Protein AF-A0A366D986-F1 (afdb_monomer_lite)

Foldseek 3Di:
DAPPVVVCLVVQHKDFDDDPNHGLDIDGRDDDDPDQDPVNVVVVCVPPDDDDPVVVVPPPDPDDDPSDDPRDDDPDPPPDD

Sequence (81 aa):
MFCCGCAAVEAGESFTITRDGQPVAELKPLSWRGFVPVSELARTSARIPRIDYAEWHALPLPPRHPGDFKGFGPLLNIVAV

Radius of gyration: 16.86 Å; chains: 1; bounding box: 32×36×41 Å

Secondary structure (DSSP, 8-state):
---HHHHHHHTT--EEEEETTEEEEEE-----PPP--HHHHHHHHTTSPPPPHHHHHHSPPPPPPTT------S-------

pLDDT: mean 71.99, std 18.1, range 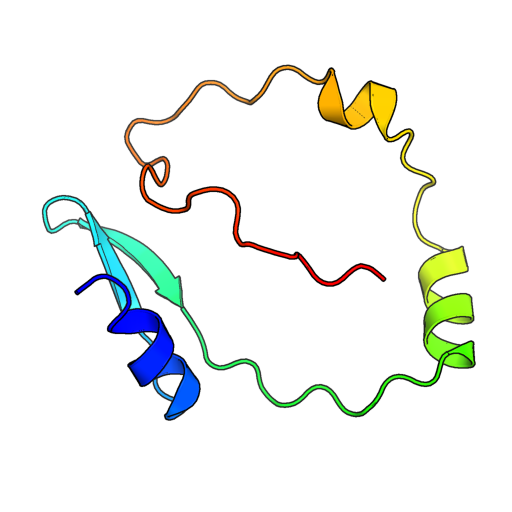[27.95, 92.19]

Organism: NCBI:txid208602

Structure (mmCIF, N/CA/C/O backbone):
data_AF-A0A366D986-F1
#
_entry.id   AF-A0A366D986-F1
#
loop_
_atom_site.group_PDB
_atom_site.id
_atom_site.type_symbol
_atom_site.label_atom_id
_atom_site.label_alt_id
_atom_site.label_comp_id
_atom_site.label_asym_id
_atom_site.label_entity_id
_atom_site.label_seq_id
_atom_site.pdbx_PDB_ins_code
_atom_site.Cartn_x
_atom_site.Cartn_y
_atom_site.Cartn_z
_atom_site.occupancy
_atom_site.B_iso_or_equiv
_atom_site.auth_seq_id
_atom_site.auth_comp_id
_atom_site.auth_asym_id
_atom_site.auth_atom_id
_atom_site.pdbx_PDB_model_num
ATOM 1 N N . MET A 1 1 ? 5.823 -0.378 20.824 1.00 42.81 1 MET A N 1
ATOM 2 C CA . MET A 1 1 ? 4.507 0.299 20.824 1.00 42.81 1 MET A CA 1
ATOM 3 C C . MET A 1 1 ? 4.353 1.133 19.543 1.00 42.81 1 MET A C 1
ATOM 5 O O . MET A 1 1 ? 4.179 2.335 19.633 1.00 42.81 1 MET A O 1
ATOM 9 N N . PHE A 1 2 ? 4.500 0.535 18.347 1.00 48.62 2 PHE A N 1
ATOM 10 C CA . PHE A 1 2 ? 4.695 1.304 17.096 1.00 48.62 2 PHE A CA 1
ATOM 11 C C . PHE A 1 2 ? 3.781 0.937 15.903 1.00 48.62 2 PHE A C 1
ATOM 13 O O . PHE A 1 2 ? 3.976 1.516 14.845 1.00 48.62 2 PHE A O 1
ATOM 20 N N . CYS A 1 3 ? 2.755 0.074 16.016 1.00 58.22 3 CYS A N 1
ATOM 21 C CA . CYS A 1 3 ? 1.803 -0.094 14.894 1.00 58.22 3 CYS A CA 1
ATOM 22 C C . CYS A 1 3 ? 0.329 -0.271 15.305 1.00 58.22 3 CYS A C 1
ATOM 24 O O . CYS A 1 3 ? -0.259 -1.317 15.049 1.00 58.22 3 CYS A O 1
ATOM 26 N N . CYS A 1 4 ? -0.309 0.746 15.906 1.00 61.78 4 CYS A N 1
ATOM 27 C CA . CYS A 1 4 ? -1.778 0.708 16.044 1.00 61.78 4 CYS A CA 1
ATOM 28 C C . CYS A 1 4 ? -2.488 0.781 14.677 1.00 61.78 4 CYS A C 1
ATOM 30 O O . CYS A 1 4 ? -3.559 0.207 14.519 1.00 61.78 4 CYS A O 1
ATOM 32 N N . GLY A 1 5 ? -1.851 1.403 13.675 1.00 65.38 5 GLY A N 1
ATOM 33 C CA . GLY A 1 5 ? -2.378 1.466 12.312 1.00 65.38 5 GLY A CA 1
ATOM 34 C C . GLY A 1 5 ? -2.503 0.089 11.657 1.00 65.38 5 GLY A C 1
ATOM 35 O O . GLY A 1 5 ? -3.514 -0.178 11.021 1.00 65.38 5 GLY A O 1
ATOM 36 N N . CYS A 1 6 ? -1.532 -0.810 11.868 1.00 70.12 6 CYS A N 1
ATOM 37 C CA . CYS A 1 6 ? -1.619 -2.186 11.371 1.00 70.12 6 CYS A CA 1
ATOM 38 C C . CYS A 1 6 ? -2.827 -2.912 11.983 1.00 70.12 6 CYS A C 1
ATOM 40 O O . CYS A 1 6 ? -3.620 -3.492 11.254 1.00 70.12 6 CYS A O 1
ATOM 42 N N . ALA A 1 7 ? -3.002 -2.807 13.306 1.00 74.44 7 ALA A N 1
ATOM 43 C CA . ALA A 1 7 ? -4.090 -3.476 14.018 1.00 74.44 7 ALA A CA 1
ATOM 44 C C . ALA A 1 7 ? -5.484 -2.999 13.562 1.00 74.44 7 ALA A C 1
ATOM 46 O O . ALA A 1 7 ? -6.387 -3.814 13.408 1.00 74.44 7 ALA A O 1
ATOM 47 N N . ALA A 1 8 ? -5.654 -1.698 13.299 1.00 75.88 8 ALA A N 1
ATOM 48 C CA . ALA A 1 8 ? -6.904 -1.152 12.762 1.00 75.88 8 ALA A CA 1
ATOM 49 C C . ALA A 1 8 ? -7.191 -1.665 11.337 1.00 75.88 8 ALA A C 1
ATOM 51 O O . ALA A 1 8 ? -8.294 -2.110 11.033 1.00 75.88 8 ALA A O 1
ATOM 52 N N . VAL A 1 9 ? -6.174 -1.680 10.472 1.00 79.75 9 VAL A N 1
ATOM 53 C CA . VAL A 1 9 ? -6.298 -2.140 9.078 1.00 79.75 9 VAL A CA 1
ATOM 54 C C . VAL A 1 9 ? -6.586 -3.639 8.995 1.00 79.75 9 VAL A C 1
ATOM 56 O O . VAL A 1 9 ? -7.386 -4.063 8.162 1.00 79.75 9 VAL A O 1
ATOM 59 N N . GLU A 1 10 ? -5.986 -4.439 9.877 1.00 79.06 10 GLU A N 1
ATOM 60 C CA . GLU A 1 10 ? -6.266 -5.874 10.010 1.00 79.06 10 GLU A CA 1
ATOM 61 C C . GLU A 1 10 ? -7.696 -6.145 10.492 1.00 79.06 10 GLU A C 1
ATOM 63 O O . GLU A 1 10 ? -8.312 -7.121 10.068 1.00 79.06 10 GLU A O 1
ATOM 68 N N . ALA A 1 11 ? -8.255 -5.252 11.313 1.00 82.81 11 ALA A N 1
ATOM 69 C CA . ALA A 1 11 ? -9.659 -5.290 11.717 1.00 82.81 11 ALA A CA 1
ATOM 70 C C . ALA A 1 11 ? -10.630 -4.830 10.608 1.00 82.81 11 ALA A C 1
ATOM 72 O O . ALA A 1 11 ? -11.844 -4.863 10.801 1.00 82.81 11 ALA A O 1
ATOM 73 N N . GLY A 1 12 ? -10.123 -4.426 9.438 1.00 81.56 12 GLY A N 1
ATOM 74 C CA . GLY A 1 12 ? -10.941 -3.917 8.339 1.00 81.56 12 GLY A CA 1
ATOM 75 C C . GLY A 1 12 ? -11.299 -2.436 8.470 1.00 81.56 12 GLY A C 1
ATOM 76 O O . GLY A 1 12 ? -12.157 -1.946 7.736 1.00 81.56 12 GLY A O 1
ATOM 77 N N . GLU A 1 13 ? -10.635 -1.702 9.360 1.00 82.31 13 GLU A N 1
ATOM 78 C CA . GLU A 1 13 ? -10.840 -0.270 9.558 1.00 82.31 13 GLU A CA 1
ATOM 79 C C . GLU A 1 13 ? -9.823 0.551 8.756 1.00 82.31 13 GLU A C 1
ATOM 81 O O . GLU A 1 13 ? -8.675 0.156 8.549 1.00 82.31 13 GLU A O 1
ATOM 86 N N . SER A 1 14 ? -10.243 1.725 8.281 1.00 83.50 14 SER A N 1
ATOM 87 C CA . SER A 1 14 ? -9.315 2.677 7.663 1.00 83.50 14 SER A CA 1
ATOM 88 C C . SER A 1 14 ? -8.660 3.531 8.745 1.00 83.50 14 SER A C 1
ATOM 90 O O . SER A 1 14 ? -9.324 3.969 9.684 1.00 83.50 14 SER A O 1
ATOM 92 N N . PHE A 1 15 ? -7.359 3.780 8.617 1.00 84.06 15 PHE A N 1
ATOM 93 C CA . PHE A 1 15 ? -6.572 4.501 9.612 1.00 84.06 15 PHE A CA 1
ATOM 94 C C . PHE A 1 15 ? -5.864 5.703 8.988 1.00 84.06 15 PHE A C 1
ATOM 96 O O . PHE A 1 15 ? -4.998 5.556 8.124 1.00 84.06 15 PHE A O 1
ATOM 103 N N . THR A 1 16 ? -6.193 6.906 9.457 1.00 83.56 16 THR A N 1
ATOM 104 C CA . THR A 1 16 ? -5.516 8.134 9.027 1.00 83.56 16 THR A CA 1
ATOM 105 C C . THR A 1 16 ? -4.180 8.268 9.738 1.00 83.56 16 THR A C 1
ATOM 107 O O . THR A 1 16 ? -4.119 8.381 10.962 1.00 83.56 16 THR A O 1
ATOM 110 N N . ILE A 1 17 ? -3.099 8.318 8.966 1.00 82.25 17 ILE A N 1
ATOM 111 C CA . ILE A 1 17 ? -1.778 8.596 9.506 1.00 82.25 17 ILE A CA 1
ATOM 112 C C . ILE A 1 17 ? -1.606 10.104 9.641 1.00 82.25 17 ILE A C 1
ATOM 114 O O . ILE A 1 17 ? -1.706 10.846 8.660 1.00 82.25 17 ILE A O 1
ATOM 118 N N . THR A 1 18 ? -1.300 10.545 10.858 1.00 78.69 18 THR A N 1
ATOM 119 C CA . THR A 1 18 ? -1.027 11.943 11.183 1.00 78.69 18 THR A CA 1
ATOM 120 C C . THR A 1 18 ? 0.435 12.146 11.583 1.00 78.69 18 THR A C 1
ATOM 122 O O . THR A 1 18 ? 1.064 11.294 12.212 1.00 78.69 18 THR A O 1
ATOM 125 N N . ARG A 1 19 ? 0.992 13.297 11.206 1.00 78.44 19 ARG A N 1
ATOM 126 C CA . ARG A 1 19 ? 2.305 13.803 11.616 1.00 78.44 19 ARG A CA 1
ATOM 127 C C . ARG A 1 19 ? 2.118 15.228 12.116 1.00 78.44 19 ARG A C 1
ATOM 129 O O . ARG A 1 19 ? 1.559 16.046 11.397 1.00 78.44 19 ARG A O 1
ATOM 136 N N . ASP A 1 20 ? 2.549 15.509 13.344 1.00 79.19 20 ASP A N 1
ATOM 137 C CA . ASP A 1 20 ? 2.433 16.837 13.971 1.00 79.19 20 ASP A CA 1
ATOM 138 C C . ASP A 1 20 ? 0.996 17.405 13.938 1.00 79.19 20 ASP A C 1
ATOM 140 O O . ASP A 1 20 ? 0.769 18.597 13.750 1.00 79.19 20 ASP A O 1
ATOM 144 N N . GLY A 1 21 ? 0.000 16.519 14.074 1.00 79.06 21 GLY A N 1
ATOM 145 C CA . GLY A 1 21 ? -1.423 16.866 14.000 1.00 79.06 21 GLY A CA 1
ATOM 146 C C . GLY A 1 21 ? -1.976 17.049 12.580 1.00 79.06 21 GLY A C 1
ATOM 147 O O . GLY A 1 21 ? -3.180 17.240 12.433 1.00 79.06 21 GLY A O 1
ATOM 148 N N . GLN A 1 22 ? -1.144 16.945 11.540 1.00 76.06 22 GLN A N 1
ATOM 149 C CA . GLN A 1 22 ? -1.555 17.031 10.138 1.00 76.06 22 GLN A CA 1
ATOM 150 C C . GLN A 1 22 ? -1.707 15.639 9.507 1.00 76.06 22 GLN A C 1
ATOM 152 O O . GLN A 1 22 ? -0.807 14.806 9.643 1.00 76.06 22 GLN A O 1
ATOM 157 N N . PRO A 1 23 ? -2.816 15.349 8.808 1.00 77.62 23 PRO A N 1
ATOM 158 C CA . PRO A 1 23 ? -2.984 14.090 8.091 1.00 77.62 23 PRO A CA 1
ATOM 159 C C . PRO A 1 23 ? -2.045 14.037 6.879 1.00 77.62 23 PRO A C 1
ATOM 161 O O . PRO A 1 23 ? -2.035 14.946 6.053 1.00 77.62 23 PRO A O 1
ATOM 164 N N . VAL A 1 24 ? -1.257 12.966 6.770 1.00 82.56 24 VAL A N 1
ATOM 165 C CA . VAL A 1 24 ? -0.264 12.783 5.693 1.00 82.56 24 VAL A CA 1
ATOM 166 C C . VAL A 1 24 ? -0.588 11.620 4.761 1.00 82.56 24 VAL A C 1
ATOM 168 O O . VAL A 1 24 ? -0.138 11.613 3.620 1.00 82.56 24 VAL A O 1
ATOM 171 N N . ALA A 1 25 ? -1.349 10.632 5.230 1.00 81.25 25 ALA A N 1
ATOM 172 C CA . ALA A 1 25 ? -1.752 9.473 4.441 1.00 81.25 25 ALA A CA 1
ATOM 173 C C . ALA A 1 25 ? -2.954 8.764 5.079 1.00 81.25 25 ALA A C 1
ATOM 175 O O . ALA A 1 25 ? -3.284 8.993 6.242 1.00 81.25 25 ALA A O 1
ATOM 176 N N . GLU A 1 26 ? -3.566 7.855 4.327 1.00 81.88 26 GLU A N 1
ATOM 177 C CA . GLU A 1 26 ? -4.628 6.968 4.795 1.00 81.88 26 GLU A CA 1
ATOM 178 C C . GLU A 1 26 ? -4.207 5.518 4.534 1.00 81.88 26 GLU A C 1
ATOM 180 O O . GLU A 1 26 ? -3.833 5.164 3.413 1.00 81.88 26 GLU A O 1
ATOM 185 N N . LEU A 1 27 ? -4.259 4.677 5.564 1.00 83.38 27 LEU A N 1
ATOM 186 C CA . LEU A 1 27 ? -4.182 3.232 5.408 1.00 83.38 27 LEU A CA 1
ATOM 187 C C . LEU A 1 27 ? -5.590 2.693 5.213 1.00 83.38 27 LEU A C 1
ATOM 189 O O . LEU A 1 27 ? -6.467 2.931 6.042 1.00 83.38 27 LEU A O 1
ATOM 193 N N . LYS A 1 28 ? -5.789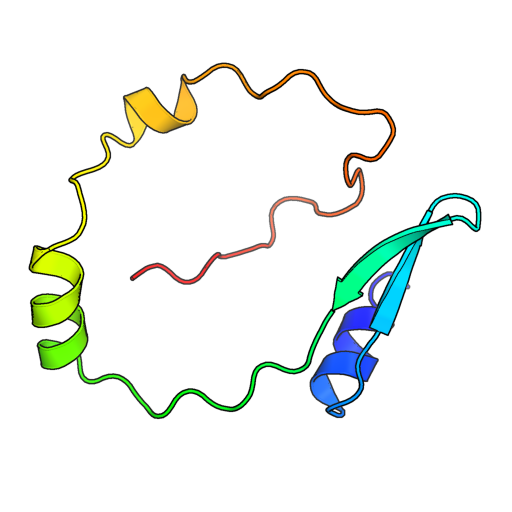 1.939 4.135 1.00 84.50 28 LYS A N 1
ATOM 194 C CA . LYS A 1 28 ? -7.048 1.251 3.856 1.00 84.50 28 LYS A CA 1
ATOM 195 C C . LYS A 1 28 ? -6.861 -0.253 3.988 1.00 84.50 28 LYS A C 1
ATOM 197 O O . LYS A 1 28 ? -5.804 -0.755 3.594 1.00 84.50 28 LYS A O 1
ATOM 202 N N . PRO A 1 29 ? -7.883 -0.977 4.465 1.00 81.25 29 PRO A N 1
ATOM 203 C CA . PRO A 1 29 ? -7.917 -2.426 4.380 1.00 81.25 29 PRO A CA 1
ATOM 204 C C . PRO A 1 29 ? -7.704 -2.859 2.937 1.00 81.25 29 PRO A C 1
ATOM 206 O O . PRO A 1 29 ? -8.367 -2.372 2.016 1.00 81.25 29 PRO A O 1
ATOM 209 N N . LEU A 1 30 ? -6.783 -3.794 2.737 1.00 79.06 30 LEU A N 1
ATOM 210 C CA . LEU A 1 30 ? -6.685 -4.481 1.462 1.00 79.06 30 LEU A CA 1
ATOM 211 C C . LEU A 1 30 ? -7.890 -5.412 1.360 1.00 79.06 30 LEU A C 1
ATOM 213 O O . LEU A 1 30 ? -7.978 -6.406 2.079 1.00 79.06 30 LEU A O 1
ATOM 217 N N . SER A 1 31 ? -8.824 -5.100 0.462 1.00 73.19 31 SER A N 1
ATOM 218 C CA . SER A 1 31 ? -9.834 -6.074 0.066 1.00 73.19 31 SER A CA 1
ATOM 219 C C . SER A 1 31 ? -9.106 -7.288 -0.503 1.00 73.19 31 SER A C 1
ATOM 221 O O . SER A 1 31 ? -8.224 -7.141 -1.353 1.00 73.19 31 SER A O 1
ATOM 223 N N . TRP A 1 32 ? -9.422 -8.475 0.020 1.00 65.56 32 TRP A N 1
ATOM 224 C CA . TRP A 1 32 ? -8.788 -9.728 -0.379 1.00 65.56 32 TRP A CA 1
ATOM 225 C C . TRP A 1 32 ? -8.751 -9.816 -1.907 1.00 65.56 32 TRP A C 1
ATOM 227 O O . TRP A 1 32 ? -9.776 -9.998 -2.567 1.00 65.56 32 TRP A O 1
ATOM 237 N N . ARG A 1 33 ? -7.557 -9.675 -2.486 1.00 66.38 33 ARG A N 1
ATOM 238 C CA . ARG A 1 33 ? -7.338 -9.964 -3.900 1.00 66.38 33 ARG A CA 1
ATOM 239 C C . ARG A 1 33 ? -7.321 -11.478 -3.997 1.00 66.38 33 ARG A C 1
ATOM 241 O O . ARG A 1 33 ? -6.536 -12.121 -3.302 1.00 66.38 33 ARG A O 1
ATOM 248 N N . GLY A 1 34 ? -8.252 -12.046 -4.765 1.00 74.12 34 GLY A N 1
ATOM 249 C CA . GLY A 1 34 ? -8.309 -13.490 -4.982 1.00 74.12 34 GLY A CA 1
ATOM 250 C C . GLY A 1 34 ? -6.926 -14.035 -5.342 1.00 74.12 34 GLY A C 1
ATOM 251 O O . GLY A 1 34 ? -6.100 -13.311 -5.901 1.00 74.12 34 GLY A O 1
ATOM 252 N N . PHE A 1 35 ? -6.663 -15.293 -4.988 1.00 80.38 35 PHE A N 1
ATOM 253 C CA . PHE A 1 35 ? -5.403 -15.941 -5.336 1.00 80.38 35 PHE A CA 1
ATOM 254 C C . PHE A 1 35 ? -5.109 -15.740 -6.830 1.00 80.38 35 PHE A C 1
ATOM 256 O O . PHE A 1 35 ? -5.928 -16.115 -7.669 1.00 80.38 35 PHE A O 1
ATOM 263 N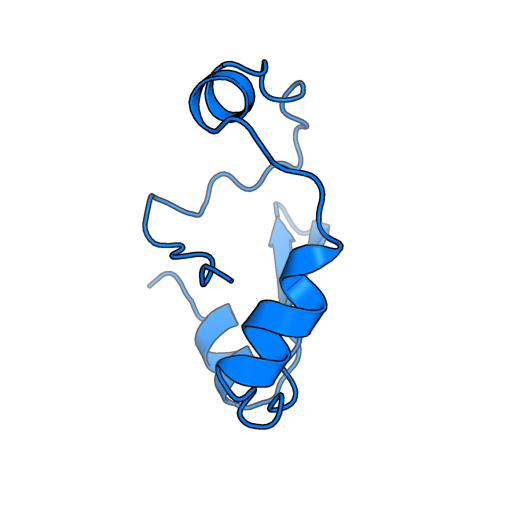 N . VAL A 1 36 ? -3.964 -15.130 -7.148 1.00 81.44 36 VAL A N 1
ATOM 264 C CA . VAL A 1 36 ? -3.507 -14.933 -8.528 1.00 81.44 36 VAL A CA 1
ATOM 265 C C . VAL A 1 36 ? -2.661 -16.149 -8.904 1.00 81.44 36 VAL A C 1
ATOM 267 O O . VAL A 1 36 ? -1.582 -16.328 -8.335 1.00 81.44 36 VAL A O 1
ATOM 270 N N . PRO A 1 37 ? -3.111 -17.009 -9.836 1.00 89.56 37 PRO A N 1
ATOM 271 C CA . PRO A 1 37 ? -2.314 -18.145 -10.276 1.00 89.56 37 PRO A CA 1
ATOM 272 C C . PRO A 1 37 ? -1.003 -17.680 -10.909 1.00 89.56 37 PRO A C 1
ATOM 274 O O . PRO A 1 37 ? -0.968 -16.659 -11.595 1.00 89.56 37 PRO A O 1
ATOM 277 N N . VAL A 1 38 ? 0.055 -18.481 -10.773 1.00 90.62 38 VAL A N 1
ATOM 278 C CA . VAL A 1 38 ? 1.378 -18.189 -11.359 1.00 90.62 38 VAL A CA 1
ATOM 279 C C . VAL A 1 38 ? 1.290 -17.909 -12.863 1.00 90.62 38 VAL A C 1
ATOM 281 O O . VAL A 1 38 ? 1.983 -17.037 -13.375 1.00 90.62 38 VAL A O 1
ATOM 284 N N . SER A 1 39 ? 0.400 -18.598 -13.582 1.00 92.19 39 SER A N 1
ATOM 285 C CA . SER A 1 39 ? 0.175 -18.353 -15.009 1.00 92.19 39 SER A CA 1
ATOM 286 C C . SER A 1 39 ? -0.392 -16.965 -15.296 1.00 92.19 39 SER A C 1
ATOM 288 O O . SER A 1 39 ? -0.037 -16.354 -16.299 1.00 92.19 39 SER A O 1
ATOM 290 N N . GLU A 1 40 ? -1.283 -16.472 -14.437 1.00 89.31 40 GLU A N 1
ATOM 291 C CA . GLU A 1 40 ? -1.877 -15.144 -14.584 1.00 89.31 40 GLU A CA 1
ATOM 292 C C . GLU A 1 40 ? -0.872 -14.059 -14.207 1.00 89.31 40 GLU A C 1
ATOM 294 O O . GLU A 1 40 ? -0.746 -13.052 -14.905 1.00 89.31 40 GLU A O 1
ATOM 299 N N . LEU A 1 41 ? -0.073 -14.321 -13.174 1.00 89.50 41 LEU A N 1
ATOM 300 C CA . LEU A 1 41 ? 1.063 -13.488 -12.812 1.00 89.50 41 LEU A CA 1
ATOM 301 C C . LEU A 1 41 ? 2.046 -13.349 -13.981 1.00 89.50 41 LEU A C 1
ATOM 303 O O . LEU A 1 41 ? 2.370 -12.238 -14.375 1.00 89.50 41 LEU A O 1
ATOM 307 N N . ALA A 1 42 ? 2.448 -14.464 -14.597 1.00 90.88 42 ALA A N 1
ATOM 308 C CA . ALA A 1 42 ? 3.367 -14.473 -15.735 1.00 90.88 42 ALA A CA 1
ATOM 309 C C . ALA A 1 42 ? 2.786 -13.769 -16.974 1.00 90.88 42 ALA A C 1
ATOM 311 O O . ALA A 1 42 ? 3.496 -13.063 -17.690 1.00 90.88 42 ALA A O 1
ATOM 312 N N . ARG A 1 43 ? 1.485 -13.938 -17.241 1.00 92.00 43 ARG A N 1
ATOM 313 C CA . ARG A 1 43 ? 0.796 -13.264 -18.355 1.00 92.00 43 ARG A CA 1
ATOM 314 C C . ARG A 1 43 ? 0.722 -11.754 -18.164 1.00 92.00 43 ARG A C 1
ATOM 316 O O . ARG A 1 43 ? 0.910 -11.012 -19.127 1.00 92.00 43 ARG A O 1
ATOM 323 N N . THR A 1 44 ? 0.410 -11.305 -16.952 1.00 89.31 44 THR A N 1
ATOM 324 C CA . THR A 1 44 ? 0.276 -9.877 -16.642 1.00 89.31 44 THR A CA 1
ATOM 325 C C . THR A 1 44 ? 1.640 -9.202 -16.530 1.00 89.31 44 THR A C 1
ATOM 327 O O . THR A 1 44 ? 1.819 -8.115 -17.084 1.00 89.31 44 THR A O 1
ATOM 330 N N . SER A 1 45 ? 2.628 -9.870 -15.929 1.00 87.44 45 SER A N 1
ATOM 331 C CA . SER A 1 45 ? 3.993 -9.355 -15.794 1.00 87.44 45 SER A CA 1
ATOM 332 C C . SER A 1 45 ? 4.733 -9.239 -17.125 1.00 87.44 45 SER A C 1
ATOM 334 O O . SER A 1 45 ? 5.555 -8.342 -17.283 1.00 87.44 45 SER A O 1
ATOM 336 N N . ALA A 1 46 ? 4.375 -10.044 -18.131 1.00 91.12 46 ALA A N 1
ATOM 337 C CA . ALA A 1 46 ? 4.943 -9.948 -19.478 1.00 91.12 46 ALA A CA 1
ATOM 338 C C . ALA A 1 46 ? 4.745 -8.574 -20.151 1.00 91.12 46 ALA A C 1
ATOM 340 O O . ALA A 1 46 ? 5.437 -8.262 -21.118 1.00 91.12 46 ALA A O 1
ATOM 341 N N . ARG A 1 47 ? 3.800 -7.754 -19.671 1.00 90.19 47 ARG A N 1
ATOM 342 C CA . ARG A 1 47 ? 3.544 -6.396 -20.183 1.00 90.19 47 ARG A CA 1
ATOM 343 C C . ARG A 1 47 ? 4.256 -5.301 -19.388 1.00 90.19 47 ARG A C 1
ATOM 345 O O . ARG A 1 47 ? 4.187 -4.138 -19.779 1.00 90.19 47 ARG A O 1
ATOM 352 N N . ILE A 1 48 ? 4.887 -5.645 -18.269 1.00 88.94 48 ILE A N 1
ATOM 353 C CA . ILE A 1 48 ? 5.540 -4.682 -17.384 1.00 88.94 48 ILE A CA 1
ATOM 354 C C . ILE A 1 48 ? 6.924 -4.341 -17.962 1.00 88.94 48 ILE A C 1
ATOM 356 O O . ILE A 1 48 ? 7.641 -5.248 -18.396 1.00 88.94 48 ILE A O 1
ATOM 360 N N . PRO A 1 49 ? 7.326 -3.054 -17.986 1.00 87.56 49 PRO A N 1
ATOM 361 C CA . PRO A 1 49 ? 8.675 -2.667 -18.376 1.00 87.56 49 PRO A CA 1
ATOM 362 C C . PRO A 1 49 ? 9.728 -3.402 -17.549 1.00 87.56 49 PRO A C 1
ATOM 364 O O . PRO A 1 49 ? 9.599 -3.544 -16.333 1.00 87.56 49 PRO A O 1
ATOM 367 N N . ARG A 1 50 ? 10.798 -3.850 -18.208 1.00 86.44 50 ARG A N 1
ATOM 368 C CA . ARG A 1 50 ? 11.928 -4.460 -17.511 1.00 86.44 50 ARG A CA 1
ATOM 369 C C . ARG A 1 50 ? 12.670 -3.363 -16.750 1.00 86.44 50 ARG A C 1
ATOM 371 O O . ARG A 1 50 ? 13.138 -2.410 -17.363 1.00 86.44 50 ARG A O 1
ATOM 378 N N . ILE A 1 51 ? 12.752 -3.503 -15.432 1.00 85.94 51 ILE A N 1
ATOM 379 C CA . ILE A 1 51 ? 13.479 -2.579 -14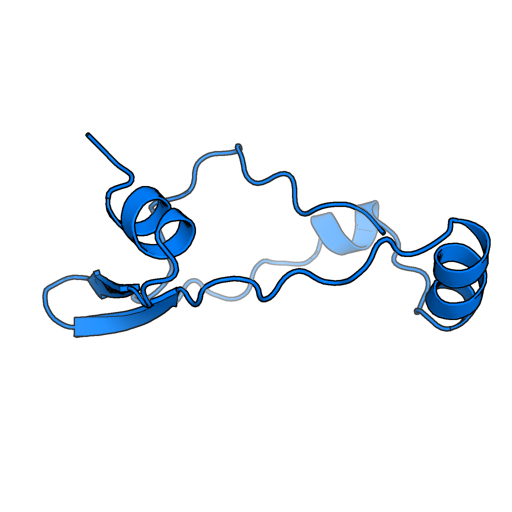.560 1.00 85.94 51 ILE A CA 1
ATOM 380 C C . ILE A 1 51 ? 14.873 -3.160 -14.321 1.00 85.94 51 ILE A C 1
ATOM 382 O O . ILE A 1 51 ? 14.992 -4.305 -13.878 1.00 85.94 51 ILE A O 1
ATOM 386 N N . ASP A 1 52 ? 15.920 -2.390 -14.615 1.00 86.56 52 ASP A N 1
ATOM 387 C CA . ASP A 1 52 ? 17.266 -2.701 -14.140 1.00 86.56 52 ASP A CA 1
ATOM 388 C C . ASP A 1 52 ? 17.361 -2.330 -12.656 1.00 86.56 52 ASP A C 1
ATOM 390 O O . ASP A 1 52 ? 17.129 -1.188 -12.256 1.00 86.56 52 ASP A O 1
ATOM 394 N N . TYR A 1 53 ? 17.654 -3.324 -11.820 1.00 81.56 53 TYR A N 1
ATOM 395 C CA . TYR A 1 53 ? 17.637 -3.147 -10.373 1.00 81.56 53 TYR A CA 1
ATOM 396 C C . TYR A 1 53 ? 18.804 -2.288 -9.869 1.00 81.56 53 TYR A C 1
ATOM 398 O O . TYR A 1 53 ? 18.655 -1.552 -8.892 1.00 81.56 53 TYR A O 1
ATOM 406 N N . ALA A 1 54 ? 19.963 -2.366 -10.528 1.00 88.31 54 ALA A N 1
ATOM 407 C CA . ALA A 1 54 ? 21.128 -1.571 -10.166 1.00 88.31 54 ALA A CA 1
ATOM 408 C C . ALA A 1 54 ? 20.912 -0.103 -10.548 1.00 88.31 54 ALA A C 1
ATOM 410 O O . ALA A 1 54 ? 21.197 0.782 -9.743 1.00 88.31 54 ALA A O 1
ATOM 411 N N . GLU A 1 55 ? 20.343 0.150 -11.728 1.00 86.75 55 GLU A N 1
ATOM 412 C CA . GLU A 1 55 ? 19.954 1.491 -12.163 1.00 86.75 55 GLU A CA 1
ATOM 413 C C . GLU A 1 55 ? 18.896 2.085 -11.228 1.00 86.75 55 GLU A C 1
ATOM 415 O O . GLU A 1 55 ? 19.072 3.195 -10.732 1.00 86.75 55 GLU A O 1
ATOM 420 N N . TRP A 1 56 ? 17.847 1.324 -10.900 1.00 83.94 56 TRP A N 1
ATOM 421 C CA . TRP A 1 56 ? 16.776 1.783 -10.014 1.00 83.94 56 TRP A CA 1
ATOM 422 C C . TRP A 1 56 ? 17.281 2.174 -8.622 1.00 83.94 56 TRP A C 1
ATOM 424 O O . TRP A 1 56 ? 16.867 3.196 -8.080 1.00 83.94 56 TRP A O 1
ATOM 434 N N . HIS A 1 57 ? 18.207 1.401 -8.052 1.00 80.62 57 HIS A N 1
ATOM 435 C CA . HIS A 1 57 ? 18.779 1.692 -6.735 1.00 80.62 57 HIS A CA 1
ATOM 436 C C . HIS A 1 57 ? 19.834 2.813 -6.769 1.00 80.62 57 HIS A C 1
ATOM 438 O O . HIS A 1 57 ? 20.136 3.421 -5.740 1.00 80.62 57 HIS A O 1
ATOM 444 N N . ALA A 1 58 ? 20.419 3.079 -7.936 1.00 86.12 58 ALA A N 1
ATOM 445 C CA . ALA A 1 58 ? 21.336 4.193 -8.141 1.00 86.12 58 ALA A CA 1
ATOM 446 C C . ALA A 1 58 ? 20.605 5.515 -8.429 1.00 86.12 58 ALA A C 1
ATOM 448 O O . ALA A 1 58 ? 21.235 6.574 -8.349 1.00 86.12 58 ALA A O 1
ATOM 449 N N . LEU A 1 59 ? 19.301 5.476 -8.747 1.00 79.56 59 LEU A N 1
ATOM 450 C CA . LEU A 1 59 ? 18.509 6.682 -8.967 1.00 79.56 59 LEU A CA 1
ATOM 451 C C . LEU A 1 59 ? 18.570 7.579 -7.721 1.00 79.56 59 LEU A C 1
ATOM 453 O O . LEU A 1 59 ? 18.307 7.114 -6.606 1.00 79.56 59 LEU A O 1
ATOM 457 N N . PRO A 1 60 ? 18.882 8.876 -7.889 1.00 81.38 60 PRO A N 1
ATOM 458 C CA . PRO A 1 60 ? 18.805 9.827 -6.797 1.00 81.38 60 PRO A CA 1
ATOM 459 C C . PRO A 1 60 ? 17.396 9.799 -6.216 1.00 81.38 60 PRO A C 1
ATOM 461 O O . PRO A 1 60 ? 16.415 9.995 -6.937 1.00 81.38 60 PRO A O 1
ATOM 464 N N . LEU A 1 61 ? 17.291 9.561 -4.908 1.00 75.38 61 LEU A N 1
ATOM 465 C CA . LEU A 1 61 ? 16.008 9.700 -4.235 1.00 75.38 61 LEU A CA 1
ATOM 466 C C . LEU A 1 61 ? 15.498 11.132 -4.457 1.00 75.38 61 LEU A C 1
ATOM 468 O O . LEU A 1 61 ? 16.303 12.073 -4.407 1.00 75.38 61 LEU A O 1
ATOM 472 N N . PRO A 1 62 ? 14.188 11.322 -4.694 1.00 71.88 62 PRO A N 1
ATOM 473 C CA . PRO A 1 62 ? 13.624 12.659 -4.779 1.00 71.88 62 PRO A CA 1
ATOM 474 C C . PRO A 1 62 ? 13.983 13.459 -3.515 1.00 71.88 62 PRO A C 1
ATOM 476 O O . PRO A 1 62 ? 14.170 12.866 -2.442 1.00 71.88 62 PRO A O 1
ATOM 479 N N . PRO A 1 63 ? 14.120 14.795 -3.623 1.00 73.31 63 PRO A N 1
ATOM 480 C CA . PRO A 1 63 ? 14.430 15.632 -2.475 1.00 73.31 63 PRO A CA 1
ATOM 481 C C . PRO A 1 63 ? 13.412 15.354 -1.379 1.00 73.31 63 PRO A C 1
ATOM 483 O O . PRO A 1 63 ? 12.207 15.381 -1.626 1.00 73.31 63 PRO A O 1
ATOM 486 N N . ARG A 1 64 ? 13.909 15.060 -0.174 1.00 65.12 64 ARG A N 1
ATOM 487 C CA . ARG A 1 64 ? 13.010 14.687 0.907 1.00 65.12 64 ARG A CA 1
ATOM 488 C C . ARG A 1 64 ? 12.090 15.846 1.242 1.00 65.12 64 ARG A C 1
ATOM 490 O O . ARG A 1 64 ? 12.565 16.913 1.639 1.00 65.12 64 ARG A O 1
ATOM 497 N N . HIS A 1 65 ? 10.787 15.642 1.108 1.00 68.38 65 HIS A N 1
ATOM 498 C CA . HIS A 1 65 ? 9.830 16.633 1.556 1.00 68.38 65 HIS A CA 1
ATOM 499 C C . HIS A 1 65 ? 9.738 16.578 3.087 1.00 68.38 65 HIS A C 1
ATOM 501 O O . HIS A 1 65 ? 9.904 15.518 3.697 1.00 68.38 65 HIS A O 1
ATOM 507 N N . PRO A 1 66 ? 9.438 17.700 3.760 1.00 55.12 66 PRO A N 1
ATOM 508 C CA . PRO A 1 66 ? 9.216 17.708 5.209 1.00 55.12 66 PRO A CA 1
ATOM 509 C C . PRO A 1 66 ? 8.074 16.767 5.667 1.00 55.12 66 PRO A C 1
ATOM 511 O O . PRO A 1 66 ? 7.995 16.433 6.850 1.00 55.12 66 PRO A O 1
ATOM 514 N N . GLY A 1 67 ? 7.239 16.286 4.735 1.00 54.81 67 GLY A N 1
ATOM 515 C CA . GLY A 1 67 ? 6.202 15.272 4.950 1.00 54.81 67 GLY A CA 1
ATOM 516 C C . GLY A 1 67 ? 6.654 13.812 4.801 1.00 54.81 67 GLY A C 1
ATOM 517 O O . GLY A 1 67 ? 5.839 12.915 5.002 1.00 54.81 67 GLY A O 1
ATOM 518 N N . ASP A 1 68 ? 7.921 13.544 4.482 1.00 59.28 68 ASP A N 1
ATOM 519 C CA . ASP A 1 68 ? 8.390 12.178 4.261 1.00 59.28 68 ASP A CA 1
ATOM 520 C C . ASP A 1 68 ? 8.350 11.345 5.550 1.00 59.28 68 ASP A C 1
ATOM 522 O O . ASP A 1 68 ? 8.819 11.749 6.628 1.00 59.28 68 ASP A O 1
ATOM 526 N N . PHE A 1 69 ? 7.804 10.135 5.421 1.00 50.41 69 PHE A N 1
ATOM 527 C CA . PHE A 1 69 ? 7.718 9.142 6.484 1.00 50.41 69 PHE A CA 1
ATOM 528 C C . PHE A 1 69 ? 9.114 8.770 7.005 1.00 50.41 69 PHE A C 1
ATOM 530 O O . PHE A 1 69 ? 9.849 8.010 6.386 1.00 50.41 69 PHE A O 1
ATOM 537 N N . LYS A 1 70 ? 9.469 9.247 8.205 1.00 53.75 70 LYS A N 1
ATOM 538 C CA . LYS A 1 70 ? 10.702 8.842 8.919 1.00 53.75 70 LYS A CA 1
ATOM 539 C C . LYS A 1 70 ? 10.589 7.484 9.649 1.00 53.75 70 LYS A C 1
ATOM 541 O O . LYS A 1 70 ? 11.475 7.149 10.424 1.00 53.75 70 LYS A O 1
ATOM 546 N N . GLY A 1 71 ? 9.489 6.743 9.472 1.00 42.75 71 GLY A N 1
ATOM 547 C CA . GLY A 1 71 ? 9.034 5.734 10.444 1.00 42.75 71 GLY A CA 1
ATOM 548 C C . GLY A 1 71 ? 9.058 4.260 10.035 1.00 42.75 71 GLY A C 1
ATOM 549 O O . GLY A 1 71 ? 8.706 3.434 10.868 1.00 42.75 71 GLY A O 1
ATOM 550 N N . PHE A 1 72 ? 9.458 3.896 8.815 1.00 42.41 72 PHE A N 1
ATOM 551 C CA . PHE A 1 72 ? 9.571 2.485 8.428 1.00 42.41 72 PHE A CA 1
ATOM 552 C C . PHE A 1 72 ? 11.043 2.117 8.226 1.00 42.41 72 PHE A C 1
ATOM 554 O O . PHE A 1 72 ? 11.648 2.437 7.207 1.00 42.41 72 PHE A O 1
ATOM 561 N N . GLY A 1 73 ? 11.628 1.468 9.239 1.00 39.69 73 GLY A N 1
ATOM 562 C CA . GLY A 1 73 ? 12.846 0.668 9.076 1.00 39.69 73 GLY A CA 1
ATOM 563 C C . GLY A 1 73 ? 12.612 -0.523 8.125 1.00 39.69 73 GLY A C 1
ATOM 564 O O . GLY A 1 73 ? 11.508 -0.676 7.603 1.00 39.69 73 GLY A O 1
ATOM 565 N N . PRO A 1 74 ? 13.617 -1.387 7.895 1.00 36.59 74 PRO A N 1
ATOM 566 C CA . PRO A 1 74 ? 13.790 -2.184 6.669 1.00 36.59 74 PRO A CA 1
ATOM 567 C C . PRO A 1 74 ? 12.838 -3.388 6.506 1.00 36.59 74 PRO A C 1
ATOM 569 O O . PRO A 1 74 ? 13.165 -4.342 5.8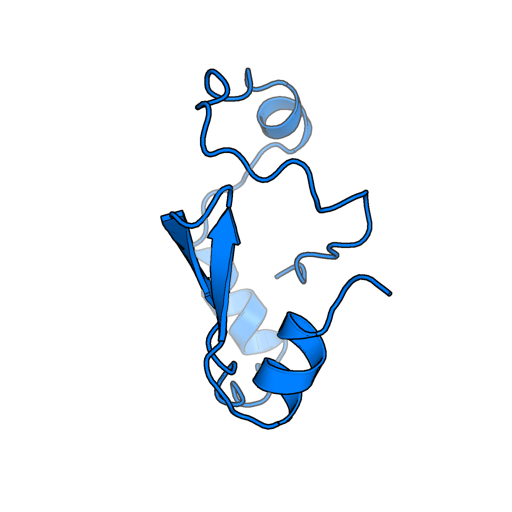11 1.00 36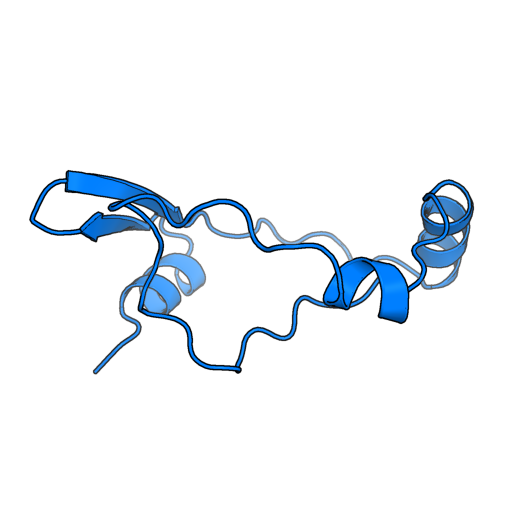.59 74 PRO A O 1
ATOM 572 N N . LEU A 1 75 ? 11.661 -3.381 7.129 1.00 35.91 75 LEU A N 1
ATOM 573 C CA . LEU A 1 75 ? 10.717 -4.500 7.129 1.00 35.91 75 LEU A CA 1
ATOM 574 C C . LEU A 1 75 ? 9.445 -4.202 6.331 1.00 35.91 75 LEU A C 1
ATOM 576 O O . LEU A 1 75 ? 8.344 -4.521 6.772 1.00 35.91 75 LEU A O 1
ATOM 580 N N . LEU A 1 76 ? 9.589 -3.630 5.136 1.00 36.81 76 LEU A N 1
ATOM 581 C CA . LEU A 1 76 ? 8.551 -3.758 4.119 1.00 36.81 76 LEU A CA 1
ATOM 582 C C . LEU A 1 76 ? 9.090 -4.624 2.980 1.00 36.81 76 LEU A C 1
ATOM 584 O O . LEU A 1 76 ? 9.668 -4.131 2.016 1.00 36.81 76 LEU A O 1
ATOM 588 N N . ASN A 1 77 ? 8.874 -5.936 3.110 1.00 29.69 77 ASN A N 1
ATOM 589 C CA . ASN A 1 77 ? 8.767 -6.811 1.950 1.00 29.69 77 ASN A CA 1
ATOM 590 C C . ASN A 1 77 ? 7.554 -6.323 1.153 1.00 29.69 77 ASN A C 1
ATOM 592 O O . ASN A 1 77 ? 6.420 -6.730 1.404 1.00 29.69 77 ASN A O 1
ATOM 596 N N . ILE A 1 78 ? 7.793 -5.404 0.220 1.00 34.81 78 ILE A N 1
ATOM 597 C CA . ILE A 1 78 ? 6.888 -5.195 -0.900 1.00 34.81 78 ILE A CA 1
ATOM 598 C C . ILE A 1 78 ? 6.882 -6.535 -1.618 1.00 34.81 78 ILE A C 1
ATOM 600 O O . ILE A 1 78 ? 7.910 -6.969 -2.134 1.00 34.81 78 ILE A O 1
ATOM 604 N N . VAL A 1 79 ? 5.752 -7.233 -1.535 1.00 29.05 79 VAL A N 1
ATOM 605 C CA . VAL A 1 79 ? 5.537 -8.494 -2.235 1.00 29.05 79 VAL A CA 1
ATOM 606 C C . VAL A 1 79 ? 5.931 -8.279 -3.690 1.00 29.05 79 VAL A C 1
ATOM 608 O O . VAL A 1 79 ? 5.315 -7.486 -4.403 1.00 29.05 79 VAL A O 1
ATOM 611 N N . ALA A 1 80 ? 7.007 -8.967 -4.064 1.00 27.95 80 ALA A N 1
ATOM 612 C CA . ALA A 1 80 ? 7.417 -9.179 -5.430 1.00 27.95 80 ALA A CA 1
ATOM 613 C C . ALA A 1 80 ? 6.239 -9.773 -6.207 1.00 27.95 80 ALA A C 1
ATOM 615 O O . ALA A 1 80 ? 5.605 -10.736 -5.763 1.00 27.95 80 ALA A O 1
ATOM 616 N N . VAL A 1 81 ? 5.977 -9.179 -7.362 1.00 32.56 81 VAL A N 1
ATOM 617 C CA . VAL A 1 81 ? 5.356 -9.857 -8.495 1.00 32.56 81 VAL A CA 1
ATOM 618 C C . VAL A 1 81 ? 6.456 -10.099 -9.510 1.00 32.56 81 VAL A C 1
ATOM 620 O O . VAL A 1 81 ? 7.190 -9.126 -9.788 1.00 32.56 81 VAL A O 1
#